Protein AF-F9NUY1-F1 (afdb_monomer)

Sequence (39 aa):
MLLPHIGSAALPTRAAMSRLAARNIAKVLDGKPAETPVE

Nearest PDB structures (foldseek):
  4dgs-assembly1_A-2  TM=8.892E-01  e=2.537E-01  Sinorhizobium meliloti 1021
  4e5k-assembly2_C-2  TM=9.131E-01  e=2.537E-01  Stutzerimonas stutzeri
  6ih4-assembly1_B  TM=9.621E-01  e=9.406E-01  Ralstonia sp. 4506

Solvent-accessible surface area (backbone atoms only — not comparable to full-atom values): 2532 Å² total; per-residue (Å²): 141,89,73,90,79,56,90,60,66,49,68,72,53,43,51,51,52,54,52,51,53,52,51,26,52,52,27,45,77,69,77,38,77,43,86,77,72,83,134

Structure (mmCIF, N/CA/C/O backbone):
data_AF-F9NUY1-F1
#
_entry.id   AF-F9NUY1-F1
#
loop_
_atom_site.group_PDB
_atom_site.id
_atom_site.type_symbol
_atom_site.label_atom_id
_atom_site.label_alt_id
_atom_site.label_comp_id
_atom_site.label_asym_id
_atom_site.label_entity_id
_atom_site.label_seq_id
_atom_site.pdbx_PDB_ins_code
_atom_site.Cartn_x
_atom_site.Cartn_y
_atom_site.Cartn_z
_atom_site.occupancy
_atom_site.B_iso_or_equiv
_atom_site.auth_seq_id
_atom_site.auth_comp_id
_atom_site.auth_asym_id
_atom_site.auth_atom_id
_atom_site.pdbx_PDB_model_num
ATOM 1 N N . MET A 1 1 ? 17.409 12.733 -19.936 1.00 80.06 1 MET A N 1
ATOM 2 C CA . MET A 1 1 ? 16.617 11.495 -20.103 1.00 80.06 1 MET A CA 1
ATOM 3 C C . MET A 1 1 ? 15.252 11.738 -19.481 1.00 80.06 1 MET A C 1
ATOM 5 O O . MET A 1 1 ? 15.215 12.211 -18.354 1.00 80.06 1 MET A O 1
ATOM 9 N N . LEU A 1 2 ? 14.161 11.492 -20.208 1.00 96.00 2 LEU A N 1
ATOM 10 C CA . LEU A 1 2 ? 12.794 11.608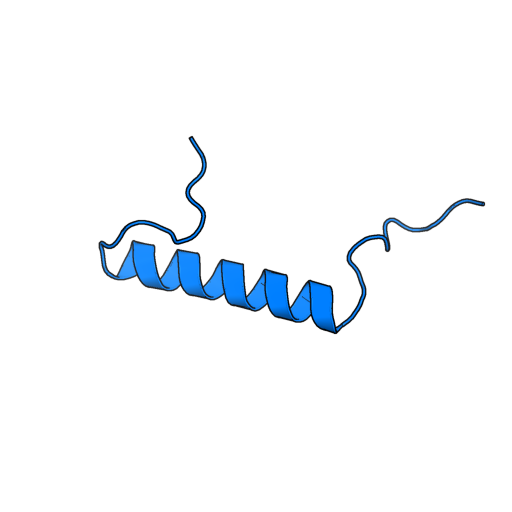 -19.689 1.00 96.00 2 LEU A CA 1
ATOM 11 C C . LEU A 1 2 ? 12.234 10.197 -19.520 1.00 96.00 2 LEU A C 1
ATOM 13 O O . LEU A 1 2 ? 12.329 9.390 -20.442 1.00 96.00 2 LEU A O 1
ATOM 17 N N . LEU A 1 3 ? 11.693 9.898 -18.342 1.00 97.69 3 LEU A N 1
ATOM 18 C CA . LEU A 1 3 ? 11.139 8.588 -18.011 1.00 97.69 3 LEU A CA 1
ATOM 19 C C . LEU A 1 3 ? 9.647 8.723 -17.673 1.00 97.69 3 LEU A C 1
ATOM 21 O O . LEU A 1 3 ? 9.270 9.702 -17.025 1.00 97.69 3 LEU A O 1
ATOM 25 N N . PRO A 1 4 ? 8.796 7.747 -18.042 1.00 97.31 4 PRO A N 1
ATOM 26 C CA . PRO A 1 4 ? 7.347 7.850 -17.872 1.00 97.31 4 PRO A CA 1
ATOM 27 C C . PRO A 1 4 ? 6.896 7.491 -16.441 1.00 97.31 4 PRO A C 1
ATOM 29 O O . PRO A 1 4 ? 6.153 6.540 -16.237 1.00 97.31 4 PRO A O 1
ATOM 32 N N . HIS A 1 5 ? 7.375 8.226 -15.429 1.00 96.50 5 HIS A N 1
ATOM 33 C CA . HIS A 1 5 ? 7.018 8.042 -14.008 1.00 96.50 5 HIS A CA 1
ATOM 34 C C . HIS A 1 5 ? 7.226 6.600 -13.476 1.00 96.50 5 HIS A C 1
ATOM 36 O O . HIS A 1 5 ? 6.463 6.085 -12.666 1.00 96.50 5 HIS A O 1
ATOM 42 N N . ILE A 1 6 ? 8.288 5.913 -13.905 1.00 97.81 6 ILE A N 1
ATOM 43 C CA . ILE A 1 6 ? 8.522 4.493 -13.561 1.00 97.81 6 ILE A CA 1
ATOM 44 C C . ILE A 1 6 ? 9.322 4.269 -12.269 1.00 97.81 6 ILE A C 1
ATOM 46 O O . ILE A 1 6 ? 9.713 3.140 -11.983 1.00 97.81 6 ILE A O 1
ATOM 50 N N . GLY A 1 7 ? 9.564 5.316 -11.471 1.00 97.50 7 GLY A N 1
ATOM 51 C CA . GLY A 1 7 ? 10.453 5.251 -10.301 1.00 97.50 7 GLY A CA 1
ATOM 52 C C . GLY A 1 7 ? 10.066 4.188 -9.263 1.00 97.50 7 GLY A C 1
ATOM 53 O O . GLY A 1 7 ? 10.934 3.625 -8.607 1.00 97.50 7 GLY A O 1
ATOM 54 N N . SER A 1 8 ? 8.776 3.855 -9.155 1.00 98.06 8 SER A N 1
ATOM 55 C CA . SER A 1 8 ? 8.263 2.821 -8.243 1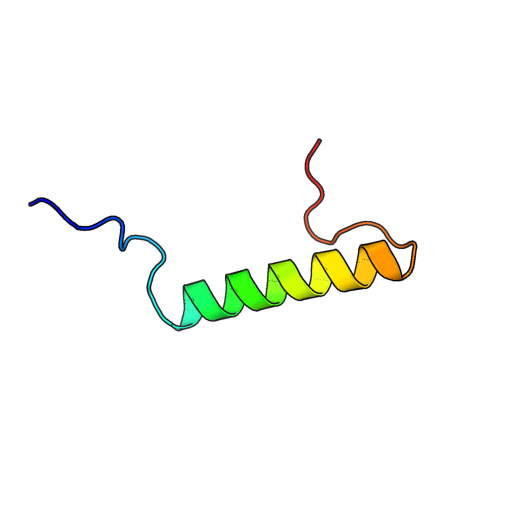.00 98.06 8 SER A CA 1
ATOM 56 C C . SER A 1 8 ? 7.809 1.537 -8.945 1.00 98.06 8 SER A C 1
ATOM 58 O O . SER A 1 8 ? 7.284 0.640 -8.288 1.00 98.06 8 SER A O 1
ATOM 60 N N . ALA A 1 9 ? 7.983 1.422 -10.266 1.00 97.88 9 ALA A N 1
ATOM 61 C CA . ALA A 1 9 ? 7.346 0.384 -11.083 1.00 97.88 9 ALA A CA 1
ATOM 62 C C . ALA A 1 9 ? 8.018 -1.002 -11.015 1.00 97.88 9 ALA A C 1
ATOM 64 O O . ALA A 1 9 ? 7.542 -1.943 -11.647 1.00 97.88 9 ALA A O 1
ATOM 65 N N . ALA A 1 10 ? 9.096 -1.163 -10.244 1.00 98.31 10 ALA A N 1
ATOM 66 C CA . ALA A 1 10 ? 9.718 -2.468 -10.042 1.00 98.31 10 ALA A CA 1
ATOM 67 C C . ALA A 1 10 ? 8.737 -3.446 -9.365 1.00 98.31 10 ALA A C 1
ATOM 69 O O . ALA A 1 10 ? 8.090 -3.096 -8.376 1.00 98.31 10 ALA A O 1
ATOM 70 N N . LEU A 1 11 ? 8.666 -4.688 -9.864 1.00 98.50 11 LEU A N 1
ATOM 71 C CA . LEU A 1 11 ? 7.821 -5.758 -9.310 1.00 98.50 11 LEU A CA 1
ATOM 72 C C . LEU A 1 11 ? 7.887 -5.878 -7.774 1.00 98.50 11 LEU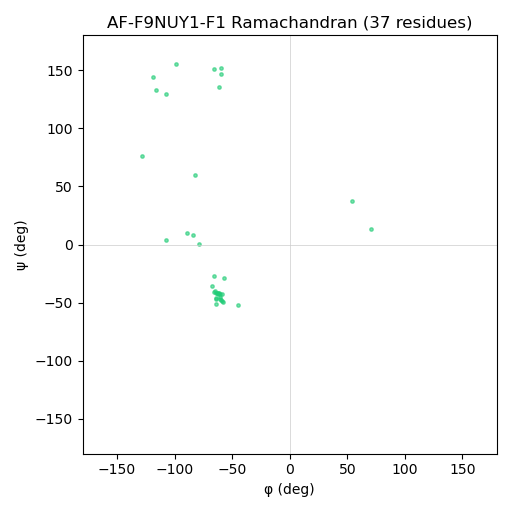 A C 1
ATOM 74 O O . LEU A 1 11 ? 6.822 -5.848 -7.152 1.00 98.50 11 LEU A O 1
ATOM 78 N N . PRO A 1 12 ? 9.072 -5.974 -7.129 1.00 98.44 12 PRO A N 1
ATOM 79 C CA . PRO A 1 12 ? 9.138 -6.071 -5.670 1.00 98.44 12 PRO A CA 1
ATOM 80 C C . PRO A 1 12 ? 8.552 -4.835 -4.972 1.00 98.44 12 PRO A C 1
ATOM 82 O O . PRO A 1 12 ? 7.790 -4.986 -4.016 1.00 98.44 12 PRO A O 1
ATOM 85 N N . THR A 1 13 ? 8.829 -3.630 -5.482 1.00 98.56 13 THR A N 1
ATOM 86 C CA . THR A 1 13 ? 8.312 -2.367 -4.933 1.00 98.56 13 THR A CA 1
ATOM 87 C C . THR A 1 13 ? 6.791 -2.299 -5.043 1.00 98.56 13 THR A C 1
ATOM 89 O O . THR A 1 13 ? 6.109 -2.098 -4.039 1.00 98.56 13 THR A O 1
ATOM 92 N N . ARG A 1 14 ? 6.226 -2.552 -6.231 1.00 98.62 14 ARG A N 1
ATOM 93 C CA . ARG A 1 14 ? 4.769 -2.538 -6.440 1.00 98.62 14 ARG A CA 1
ATOM 94 C C . ARG A 1 14 ? 4.060 -3.601 -5.605 1.00 98.62 14 ARG A C 1
ATOM 96 O O . ARG A 1 14 ? 3.038 -3.298 -4.996 1.00 98.62 14 ARG A O 1
ATOM 103 N N . ALA A 1 15 ? 4.613 -4.810 -5.510 1.00 98.81 15 ALA A N 1
ATOM 104 C CA . ALA A 1 15 ? 4.035 -5.873 -4.694 1.00 98.81 15 ALA A CA 1
ATOM 105 C C . ALA A 1 15 ? 4.037 -5.521 -3.197 1.00 98.81 15 ALA A C 1
ATOM 107 O O . ALA A 1 15 ? 3.048 -5.771 -2.505 1.00 98.81 15 ALA A O 1
ATOM 108 N N . ALA A 1 16 ? 5.119 -4.923 -2.689 1.00 98.81 16 ALA A N 1
ATOM 109 C CA . ALA A 1 16 ? 5.193 -4.466 -1.304 1.00 98.81 16 ALA A CA 1
ATOM 110 C C . ALA A 1 16 ? 4.169 -3.356 -1.019 1.00 98.81 16 ALA A C 1
ATOM 112 O O . ALA A 1 16 ? 3.418 -3.462 -0.049 1.00 98.81 16 ALA A O 1
ATOM 113 N N . MET A 1 17 ? 4.074 -2.351 -1.898 1.00 98.81 17 MET A N 1
ATOM 114 C CA . MET A 1 17 ? 3.110 -1.251 -1.778 1.00 98.81 17 MET A CA 1
ATOM 115 C C . MET A 1 17 ? 1.660 -1.751 -1.801 1.00 98.81 17 MET A C 1
ATOM 117 O O . MET A 1 17 ? 0.874 -1.385 -0.930 1.00 98.81 17 MET A O 1
ATOM 121 N N . SER A 1 18 ? 1.303 -2.631 -2.743 1.00 98.81 18 SER A N 1
ATOM 122 C CA . SER A 1 18 ? -0.052 -3.192 -2.823 1.00 98.81 18 SER A CA 1
ATOM 123 C C . SER A 1 18 ? -0.411 -4.020 -1.588 1.00 98.81 18 SER A C 1
ATOM 125 O O . SER A 1 18 ? -1.516 -3.892 -1.064 1.00 98.81 18 SER A O 1
ATOM 127 N N . ARG A 1 19 ? 0.519 -4.836 -1.074 1.00 98.88 19 ARG A N 1
ATOM 128 C CA . ARG A 1 19 ? 0.296 -5.599 0.165 1.00 98.88 19 ARG A CA 1
ATOM 129 C C . ARG A 1 19 ? 0.150 -4.684 1.379 1.00 98.88 19 ARG A C 1
ATOM 131 O O . ARG A 1 19 ? -0.706 -4.947 2.216 1.00 98.88 19 ARG A O 1
ATOM 138 N N . LEU A 1 20 ? 0.961 -3.629 1.483 1.00 98.81 20 LEU A N 1
ATOM 139 C CA . LEU A 1 20 ? 0.849 -2.640 2.557 1.00 98.81 20 LEU A CA 1
ATOM 140 C C . LEU A 1 20 ? -0.519 -1.945 2.523 1.00 98.81 20 LEU A C 1
ATOM 142 O O . LEU A 1 20 ? -1.179 -1.852 3.555 1.00 98.81 20 LEU A O 1
ATOM 146 N N . ALA A 1 21 ? -0.985 -1.525 1.344 1.00 98.81 21 ALA A N 1
ATOM 147 C CA . ALA A 1 21 ? -2.305 -0.917 1.184 1.00 98.81 21 ALA A CA 1
ATOM 148 C C . ALA A 1 21 ? -3.429 -1.869 1.634 1.00 98.81 21 ALA A C 1
ATOM 150 O O . ALA A 1 21 ? -4.275 -1.490 2.442 1.00 98.81 21 ALA A O 1
ATOM 151 N N . ALA A 1 22 ? -3.390 -3.130 1.189 1.00 98.81 22 ALA A N 1
ATOM 152 C CA . ALA A 1 22 ? -4.377 -4.138 1.575 1.00 98.81 22 ALA A CA 1
ATOM 153 C C . ALA A 1 22 ? -4.406 -4.390 3.094 1.00 98.81 22 ALA A C 1
ATOM 155 O O . ALA A 1 22 ? -5.484 -4.464 3.683 1.00 98.81 22 ALA A O 1
ATOM 156 N N . ARG A 1 23 ? -3.241 -4.474 3.754 1.00 98.81 23 ARG A N 1
ATOM 157 C CA . ARG A 1 23 ? -3.168 -4.654 5.216 1.00 98.81 23 ARG A CA 1
ATOM 158 C C . ARG A 1 23 ? -3.722 -3.460 5.987 1.00 98.81 23 ARG A C 1
ATOM 160 O O . ARG A 1 23 ? -4.401 -3.666 6.988 1.00 98.81 23 ARG A O 1
ATOM 167 N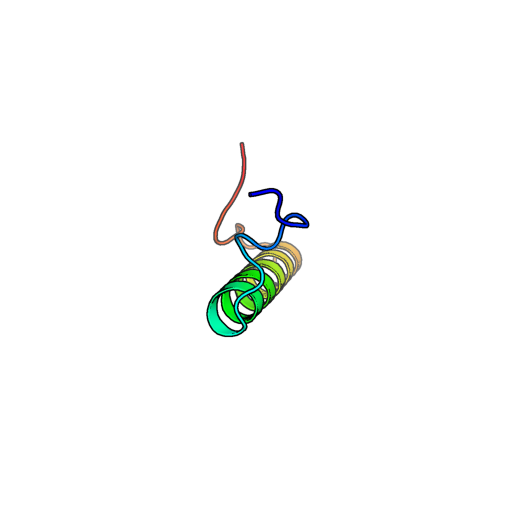 N . ASN A 1 24 ? -3.451 -2.237 5.534 1.00 98.81 24 ASN A N 1
ATOM 168 C CA . ASN A 1 24 ? -4.022 -1.034 6.141 1.00 98.81 24 ASN A CA 1
ATOM 169 C C . ASN A 1 24 ? -5.555 -1.064 6.092 1.00 98.81 24 ASN A C 1
ATOM 171 O O . ASN A 1 24 ? -6.194 -0.895 7.126 1.00 98.81 24 ASN A O 1
ATOM 175 N N . ILE A 1 25 ? -6.129 -1.361 4.920 1.00 98.69 25 ILE A N 1
ATOM 176 C CA . ILE A 1 25 ? -7.584 -1.487 4.741 1.00 98.69 25 ILE A CA 1
ATOM 177 C C . ILE A 1 25 ? -8.148 -2.564 5.672 1.00 98.69 25 ILE A C 1
ATOM 179 O O . ILE A 1 25 ? -9.097 -2.305 6.405 1.00 98.69 25 ILE A O 1
ATOM 183 N N . ALA A 1 26 ? -7.537 -3.752 5.688 1.00 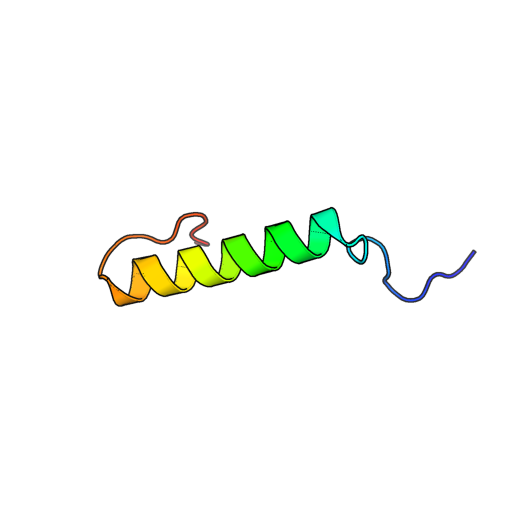98.75 26 ALA A N 1
ATOM 184 C CA . ALA A 1 26 ? -7.991 -4.855 6.528 1.00 98.75 26 ALA A CA 1
ATOM 185 C C . ALA A 1 26 ? -8.000 -4.489 8.023 1.00 98.75 26 ALA A C 1
ATOM 187 O O . ALA A 1 26 ? -8.968 -4.797 8.709 1.00 98.75 26 ALA A O 1
ATOM 188 N N . LYS A 1 27 ? -6.964 -3.798 8.525 1.00 98.75 27 LYS A N 1
ATOM 189 C CA . LYS A 1 27 ? -6.912 -3.359 9.930 1.00 98.75 27 LYS A CA 1
ATOM 190 C C . LYS A 1 27 ? -8.015 -2.358 10.263 1.00 98.75 27 LYS A C 1
ATOM 192 O O . LYS A 1 27 ? -8.690 -2.537 11.269 1.00 98.75 27 LYS A O 1
ATOM 197 N N . VAL A 1 28 ? -8.228 -1.353 9.412 1.00 98.44 28 VAL A N 1
ATOM 198 C CA . VAL A 1 28 ? -9.265 -0.333 9.640 1.00 98.44 28 VAL A CA 1
ATOM 199 C C . VAL A 1 28 ? -10.661 -0.955 9.655 1.00 98.44 28 VAL A C 1
ATOM 201 O O . VAL A 1 28 ? -11.460 -0.638 10.531 1.00 98.44 28 VAL A O 1
ATOM 204 N N . LEU A 1 29 ? -10.945 -1.881 8.733 1.00 98.62 29 LEU A N 1
ATOM 2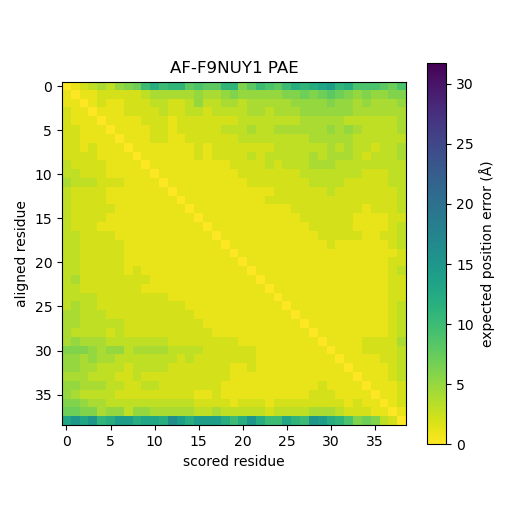05 C CA . LEU A 1 29 ? -12.224 -2.600 8.706 1.00 98.62 29 LEU A CA 1
ATOM 206 C C . LEU A 1 29 ? -12.429 -3.506 9.931 1.00 98.62 29 LEU A C 1
ATOM 208 O O . LEU A 1 29 ? -13.564 -3.734 10.334 1.00 98.62 29 LEU A O 1
ATOM 212 N N . ASP A 1 30 ? -11.346 -3.978 10.543 1.00 98.56 30 ASP A N 1
ATOM 213 C CA . ASP A 1 30 ? -11.339 -4.743 11.797 1.00 98.56 30 ASP A CA 1
ATOM 214 C C . ASP A 1 30 ? -11.383 -3.840 13.052 1.00 98.56 30 ASP A C 1
ATOM 216 O O . ASP A 1 30 ? -11.180 -4.300 14.174 1.00 98.56 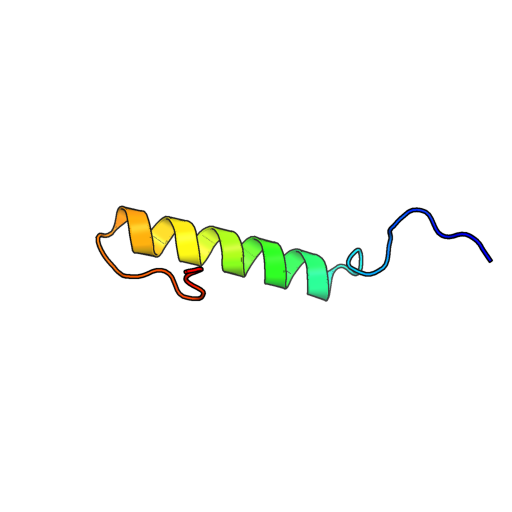30 ASP A O 1
ATOM 220 N N . GLY A 1 31 ? -11.593 -2.527 12.889 1.00 98.38 31 GLY A N 1
ATOM 221 C CA . GLY A 1 31 ? -11.618 -1.562 13.994 1.00 98.38 31 GLY A CA 1
ATOM 222 C C . GLY A 1 31 ? -10.248 -1.301 14.632 1.00 98.38 31 GLY A C 1
ATOM 223 O O . GLY A 1 31 ? -10.170 -0.709 15.709 1.00 98.38 31 GLY A O 1
ATOM 224 N N . LYS A 1 32 ? -9.159 -1.736 13.988 1.00 98.31 32 LYS A N 1
ATOM 225 C CA . LYS A 1 32 ? -7.776 -1.526 14.432 1.00 98.31 32 LYS A CA 1
ATOM 226 C C . LYS A 1 32 ? -7.138 -0.340 13.699 1.00 98.31 32 LYS A C 1
ATOM 228 O O . LYS A 1 32 ? -7.506 -0.045 12.561 1.00 98.31 32 LYS A O 1
ATOM 233 N N . PRO A 1 33 ? -6.121 0.310 14.289 1.00 97.75 33 PRO A N 1
ATOM 234 C CA . PRO A 1 33 ? -5.353 1.332 13.588 1.00 97.75 33 PRO A CA 1
ATOM 235 C C . PRO A 1 33 ? -4.671 0.786 12.329 1.00 97.75 33 PRO A C 1
ATOM 237 O O . PRO A 1 33 ? -4.220 -0.365 12.287 1.00 97.75 33 PRO A O 1
ATOM 240 N N . ALA A 1 34 ? -4.553 1.639 11.314 1.00 98.12 34 ALA A N 1
ATOM 241 C CA . ALA A 1 34 ? -3.774 1.359 10.116 1.00 98.12 34 ALA A CA 1
ATOM 242 C C . ALA A 1 34 ? -2.288 1.103 10.477 1.00 98.12 34 ALA A C 1
ATOM 244 O O . ALA A 1 34 ? -1.783 1.599 11.479 1.00 98.12 34 ALA A O 1
ATOM 245 N N . GLU A 1 35 ? -1.572 0.308 9.677 1.00 98.19 35 GLU A N 1
ATOM 246 C CA . GLU A 1 35 ? -0.124 0.067 9.838 1.00 98.19 35 GLU A CA 1
ATOM 247 C C . GLU A 1 35 ? 0.709 1.319 9.553 1.00 98.19 35 GLU A C 1
ATOM 249 O O . GLU A 1 35 ? 1.726 1.548 10.198 1.00 98.19 35 GLU A O 1
ATOM 254 N N . THR A 1 36 ? 0.266 2.115 8.586 1.00 98.38 36 THR A N 1
ATOM 255 C CA . THR A 1 36 ? 0.873 3.385 8.193 1.00 98.38 36 THR A CA 1
ATOM 256 C C . THR A 1 36 ? -0.225 4.446 8.182 1.00 98.38 36 THR A C 1
ATOM 258 O O . THR A 1 36 ? -0.748 4.756 7.106 1.00 98.38 36 THR A O 1
ATOM 261 N N . PRO A 1 37 ? -0.658 4.928 9.363 1.00 97.00 37 PRO A N 1
ATOM 262 C CA . PRO A 1 37 ? -1.628 6.009 9.446 1.00 97.00 37 PRO A CA 1
ATOM 263 C C . PRO A 1 37 ? -1.018 7.295 8.879 1.00 97.00 37 PRO A C 1
ATOM 265 O O . PRO A 1 37 ? 0.198 7.487 8.911 1.00 97.00 37 PRO A O 1
ATOM 268 N N . VAL A 1 38 ? -1.876 8.157 8.345 1.00 94.19 38 VAL A N 1
ATOM 269 C CA . VAL A 1 38 ? -1.518 9.519 7.947 1.00 94.19 38 VAL A CA 1
ATOM 270 C C . VAL A 1 38 ? -2.318 10.470 8.825 1.00 94.19 38 VAL A C 1
ATOM 272 O O . VAL A 1 38 ? -3.509 10.235 9.043 1.00 94.19 38 VAL A O 1
ATOM 275 N N . GLU A 1 39 ? -1.639 11.470 9.372 1.00 80.62 39 GLU A N 1
ATOM 276 C CA . GLU A 1 39 ? -2.235 12.577 10.128 1.00 80.62 39 GLU A CA 1
ATOM 277 C C . GLU A 1 39 ? -2.494 13.766 9.199 1.00 80.62 39 GLU A C 1
ATOM 279 O O . GLU A 1 39 ? -1.661 13.987 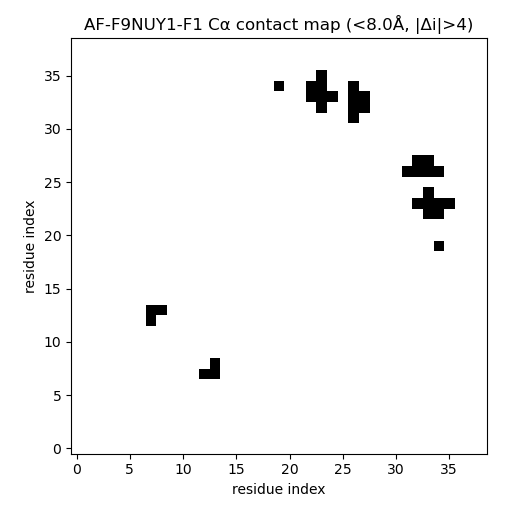8.284 1.00 80.62 39 GLU A O 1
#

Foldseek 3Di:
DDDPPCPQVDPVSVVVVVVLVVQQVVQVVVVHHRPDDDD

Organism: NCBI:txid1051006

Mean predicted aligned error: 2.38 Å

Sec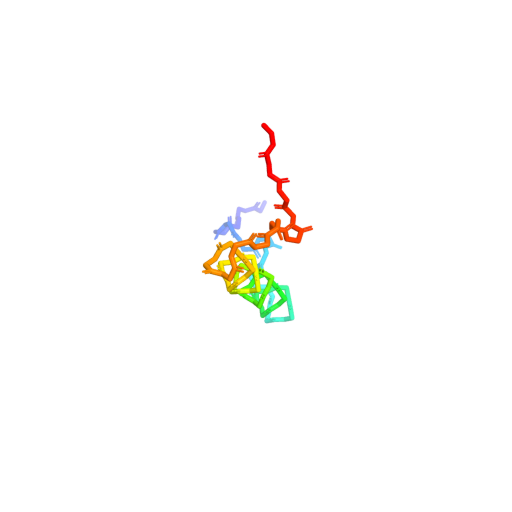ondary structure (DSSP, 8-state):
----S-TT-SHHHHHHHHHHHHHHHHHHHTTSPPSS---

Radius of gyration: 13.73 Å; Cα contacts (8 Å, |Δi|>4): 17; chains: 1; bounding box: 29×19×34 Å

pLDDT: mean 97.23, std 4.03, range [80.06, 98.88]